Protein AF-A0AAU4NJ48-F1 (afdb_monomer_lite)

Secondary structure (DSSP, 8-state):
--SHHHHHHHHHHHHHHHHHHHHHHHHHHHHHHHHHHHHHHT-TT---HHHHHHHHHHHHHHHHHTT--HHHHHHHHHHHHHHHH-

Structure (mmCIF, N/CA/C/O backbone):
data_AF-A0AAU4NJ48-F1
#
_entry.id   AF-A0AAU4NJ48-F1
#
loop_
_atom_site.group_PDB
_atom_site.id
_atom_site.type_symbol
_atom_site.label_atom_id
_atom_site.label_alt_id
_atom_site.label_comp_id
_atom_site.label_asym_id
_atom_site.label_entity_id
_atom_site.label_seq_id
_atom_site.pdbx_PDB_ins_code
_atom_site.Cartn_x
_atom_site.Cartn_y
_atom_site.Cartn_z
_atom_site.occupancy
_atom_site.B_iso_or_equiv
_atom_site.auth_seq_id
_atom_site.auth_comp_id
_atom_site.auth_asym_id
_atom_site.auth_atom_id
_atom_site.pdbx_PDB_model_num
ATOM 1 N N . MET A 1 1 ? -21.622 13.514 37.260 1.00 56.06 1 MET A N 1
ATOM 2 C CA . MET A 1 1 ? -20.754 12.600 36.484 1.00 56.06 1 MET A CA 1
ATOM 3 C C . MET A 1 1 ? -20.522 13.255 35.122 1.00 56.06 1 MET A C 1
ATOM 5 O O . MET A 1 1 ? -21.343 13.056 34.246 1.00 56.06 1 MET A O 1
ATOM 9 N N . SER A 1 2 ? -19.588 14.218 35.003 1.00 69.38 2 SER A N 1
ATOM 10 C CA . SER A 1 2 ? -19.878 15.369 34.109 1.00 69.38 2 SER A CA 1
ATOM 11 C C . SER A 1 2 ? -18.756 15.979 33.261 1.00 69.38 2 SER A C 1
ATOM 13 O O . SER A 1 2 ? -19.074 16.803 32.416 1.00 69.38 2 SER A O 1
ATOM 15 N N . VAL A 1 3 ? -17.478 15.628 33.432 1.00 69.50 3 VAL A N 1
ATOM 16 C CA . VAL A 1 3 ? -16.393 16.214 32.602 1.00 69.50 3 VAL A CA 1
ATOM 17 C C . VAL A 1 3 ? -15.386 15.150 32.177 1.00 69.50 3 VAL A C 1
ATOM 19 O O . VAL A 1 3 ? -15.072 15.035 30.996 1.00 69.50 3 VAL A O 1
ATOM 22 N N . THR A 1 4 ? -14.954 14.302 33.112 1.00 77.75 4 THR A N 1
ATOM 23 C CA . THR A 1 4 ? -13.983 13.229 32.853 1.00 77.75 4 THR A CA 1
ATOM 24 C C . THR A 1 4 ? -14.478 12.227 31.806 1.00 77.75 4 THR A C 1
ATOM 26 O O . THR A 1 4 ? -13.732 11.865 30.904 1.00 77.75 4 THR A O 1
ATOM 29 N N . THR A 1 5 ? -15.754 11.833 31.868 1.00 80.31 5 THR A N 1
ATOM 30 C CA . THR A 1 5 ? -16.361 10.905 30.900 1.00 80.31 5 THR A CA 1
ATOM 31 C C . THR A 1 5 ? -16.458 11.521 29.502 1.00 80.31 5 THR A C 1
ATOM 33 O O . THR A 1 5 ? -16.113 10.873 28.521 1.00 80.31 5 THR A O 1
ATOM 36 N N . SER A 1 6 ? -16.860 12.791 29.399 1.00 83.31 6 SER A N 1
ATOM 37 C CA . SER A 1 6 ? -16.976 13.507 28.121 1.00 83.31 6 SER A CA 1
ATOM 38 C C . SER A 1 6 ? -15.612 13.691 27.445 1.00 83.31 6 SER A C 1
ATOM 40 O O . SER A 1 6 ? -15.484 13.491 26.239 1.00 83.31 6 SER A O 1
ATOM 42 N N . PHE A 1 7 ? -14.580 14.012 28.231 1.00 85.38 7 PHE A N 1
ATOM 43 C CA . PHE A 1 7 ? -13.201 14.123 27.755 1.00 85.38 7 PHE A CA 1
ATOM 44 C C . PHE A 1 7 ? -12.634 12.777 27.279 1.00 85.38 7 PHE A C 1
ATOM 46 O O . PHE A 1 7 ? -12.000 12.713 26.225 1.00 85.38 7 PHE A O 1
ATOM 53 N N . GLN A 1 8 ? -12.893 11.693 28.017 1.00 89.44 8 GLN A N 1
ATOM 54 C CA . GLN A 1 8 ? -12.471 10.349 27.623 1.00 89.44 8 GLN A CA 1
ATOM 55 C C . GLN A 1 8 ? -13.108 9.938 26.289 1.00 89.44 8 GLN A C 1
ATOM 57 O O . GLN A 1 8 ? -12.398 9.491 25.390 1.00 89.44 8 GLN A O 1
ATOM 62 N N . THR A 1 9 ? -14.414 10.158 26.119 1.00 90.75 9 THR A N 1
ATOM 63 C CA . THR A 1 9 ? -15.112 9.880 24.854 1.00 90.75 9 THR A CA 1
ATOM 64 C C . THR A 1 9 ? -14.545 10.697 23.696 1.00 90.75 9 THR A C 1
ATOM 66 O O . THR A 1 9 ? -14.265 10.134 22.639 1.00 90.75 9 THR A O 1
ATOM 69 N N . ALA A 1 10 ? -14.322 12.000 23.893 1.00 89.06 10 ALA A N 1
ATOM 70 C CA . ALA A 1 10 ? -13.735 12.859 22.866 1.00 89.06 10 ALA A CA 1
ATOM 71 C C . ALA A 1 10 ? -12.328 12.389 22.463 1.00 89.06 10 ALA A C 1
ATOM 73 O O . ALA A 1 10 ? -12.015 12.319 21.277 1.00 89.06 10 ALA A O 1
ATOM 74 N N . THR A 1 11 ? -11.507 12.000 23.443 1.00 92.56 11 THR A N 1
ATOM 75 C CA . THR A 1 11 ? -10.158 11.474 23.199 1.00 92.56 11 THR A CA 1
ATOM 76 C C . THR A 1 11 ? -10.198 10.168 22.405 1.00 92.56 11 THR A C 1
ATOM 78 O O . THR A 1 11 ? -9.479 10.039 21.419 1.00 92.56 11 THR A O 1
ATOM 81 N N . MET A 1 12 ? -11.062 9.215 22.774 1.00 92.19 12 MET A N 1
ATOM 82 C CA . MET A 1 12 ? -11.202 7.960 22.020 1.00 92.19 12 MET A CA 1
ATOM 83 C C . MET A 1 12 ? -11.682 8.200 20.586 1.00 92.19 12 MET A C 1
ATOM 85 O O . MET A 1 12 ? -11.170 7.571 19.664 1.00 92.19 12 MET A O 1
ATOM 89 N N . GLY A 1 13 ? -12.625 9.129 20.392 1.00 93.38 13 GLY A N 1
ATOM 90 C CA . GLY A 1 13 ? -13.088 9.524 19.062 1.00 93.38 13 GLY A CA 1
ATOM 91 C C . GLY A 1 13 ? -11.958 10.100 18.209 1.00 93.38 13 GLY A C 1
ATOM 92 O O . GLY A 1 13 ? -11.733 9.638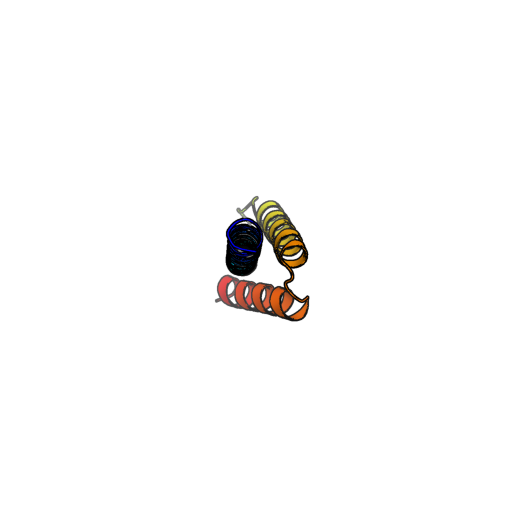 17.096 1.00 93.38 13 GLY A O 1
ATOM 93 N N . ALA A 1 14 ? -11.187 11.043 18.757 1.00 93.75 14 ALA A N 1
ATOM 94 C CA . ALA A 1 14 ? -10.053 11.647 18.058 1.00 93.75 14 ALA A CA 1
ATOM 95 C C . ALA A 1 14 ? -8.967 10.620 17.689 1.00 93.75 14 ALA A C 1
ATOM 97 O O . ALA A 1 14 ? -8.424 10.669 16.586 1.00 93.75 14 ALA A O 1
ATOM 98 N N . VAL A 1 15 ? -8.671 9.665 18.579 1.00 94.81 15 VAL A N 1
ATOM 99 C CA . VAL A 1 15 ? -7.731 8.568 18.290 1.00 94.81 15 VAL A CA 1
ATOM 100 C C . VAL A 1 15 ? -8.273 7.660 17.185 1.00 94.81 15 VAL A C 1
ATOM 102 O O . VAL A 1 15 ? -7.522 7.301 16.280 1.00 94.81 15 VAL A O 1
ATOM 105 N N . GLY A 1 16 ? -9.568 7.332 17.210 1.00 94.44 16 GLY A N 1
ATOM 106 C CA . GLY A 1 16 ? -10.217 6.564 16.146 1.00 94.44 16 GLY A CA 1
ATOM 107 C C . GLY A 1 16 ? -10.072 7.231 14.775 1.00 94.44 16 GLY A C 1
ATOM 108 O O . GLY A 1 16 ? -9.612 6.595 13.828 1.00 94.44 16 GLY A O 1
ATOM 109 N N . GLU A 1 17 ? -10.368 8.527 14.683 1.00 95.88 17 GLU A N 1
ATOM 110 C CA . GLU A 1 17 ? -10.216 9.304 13.443 1.00 95.88 17 GLU A CA 1
ATOM 111 C C . GLU A 1 17 ? -8.757 9.393 12.968 1.00 95.88 17 GLU A C 1
ATOM 113 O O . GLU A 1 17 ? -8.466 9.279 11.771 1.00 95.88 17 GLU A O 1
ATOM 118 N N . ALA A 1 18 ? -7.810 9.533 13.900 1.00 95.62 18 ALA A N 1
ATOM 119 C CA . ALA A 1 18 ? -6.389 9.514 13.572 1.00 95.62 18 ALA A CA 1
ATOM 120 C C . ALA A 1 18 ? -5.971 8.167 12.956 1.00 95.62 18 ALA A C 1
ATOM 122 O O . ALA A 1 18 ? -5.293 8.146 11.928 1.00 95.62 18 ALA A O 1
ATOM 123 N N . VAL A 1 19 ? -6.428 7.043 13.521 1.00 97.00 19 VAL A N 1
ATOM 124 C CA . VAL A 1 19 ? -6.158 5.698 12.984 1.00 97.00 19 VAL A CA 1
ATOM 125 C C . VAL A 1 19 ? -6.754 5.529 11.583 1.00 97.00 19 VAL A C 1
ATOM 127 O O . VAL A 1 19 ? -6.070 5.039 10.683 1.00 97.00 19 VAL A O 1
ATOM 130 N N . LEU A 1 20 ? -7.985 5.999 11.348 1.00 97.44 20 LEU A N 1
ATOM 131 C CA . LEU A 1 20 ? -8.608 5.966 10.017 1.00 97.44 20 LEU A CA 1
ATOM 132 C C . LEU A 1 20 ? -7.814 6.776 8.983 1.00 97.44 20 LEU A C 1
ATOM 134 O O . LEU A 1 20 ? -7.647 6.336 7.838 1.00 97.44 20 LEU A O 1
ATOM 138 N N . THR A 1 21 ? -7.292 7.931 9.392 1.00 98.19 21 THR A N 1
ATOM 139 C CA . THR A 1 21 ? -6.455 8.791 8.547 1.00 98.19 21 THR A CA 1
ATOM 140 C C . THR A 1 21 ? -5.137 8.102 8.193 1.00 98.19 21 THR A C 1
ATOM 142 O O . THR A 1 21 ? -4.766 8.055 7.018 1.00 98.19 21 THR A O 1
ATOM 145 N N . ILE A 1 22 ? -4.458 7.502 9.179 1.00 98.25 22 ILE A N 1
ATOM 146 C CA . ILE A 1 22 ? -3.213 6.747 8.971 1.00 98.25 22 ILE A CA 1
ATOM 147 C C . ILE A 1 22 ? -3.454 5.581 8.013 1.00 98.25 22 ILE A C 1
ATOM 149 O O . ILE A 1 22 ? -2.714 5.429 7.042 1.00 98.25 22 ILE A O 1
ATOM 153 N N . ARG A 1 23 ? -4.520 4.802 8.231 1.00 98.56 23 ARG A N 1
ATOM 154 C CA . ARG A 1 23 ? -4.889 3.678 7.363 1.00 98.56 23 ARG A CA 1
ATOM 155 C C . ARG A 1 23 ? -5.084 4.123 5.916 1.00 98.56 23 ARG A C 1
ATOM 157 O O . ARG A 1 23 ? -4.529 3.523 5.000 1.00 98.56 23 ARG A O 1
ATOM 164 N N . THR A 1 24 ? -5.851 5.191 5.711 1.00 98.56 24 THR A N 1
ATOM 165 C CA . THR A 1 24 ? -6.135 5.737 4.375 1.00 98.56 24 THR A CA 1
ATOM 166 C C . THR A 1 24 ? -4.856 6.211 3.684 1.00 98.56 24 THR A C 1
ATOM 168 O O . THR A 1 24 ? -4.635 5.930 2.502 1.00 98.56 24 THR A O 1
ATOM 171 N N . HIS A 1 25 ? -3.977 6.886 4.428 1.00 98.62 25 HIS A N 1
ATOM 172 C CA . HIS A 1 25 ? -2.692 7.333 3.906 1.00 98.62 25 HIS A CA 1
ATOM 173 C C . HIS A 1 25 ? -1.786 6.156 3.532 1.00 98.62 25 HIS A C 1
ATOM 175 O O . HIS A 1 25 ? -1.236 6.137 2.433 1.00 98.62 25 HIS A O 1
ATOM 181 N N . ALA A 1 26 ? -1.672 5.156 4.406 1.00 98.75 26 ALA A N 1
ATOM 182 C CA . ALA A 1 26 ? -0.846 3.979 4.176 1.00 98.75 26 ALA A CA 1
ATOM 183 C C . ALA A 1 26 ? -1.282 3.222 2.911 1.00 98.75 26 ALA A C 1
ATOM 185 O O . ALA A 1 26 ? -0.448 2.968 2.046 1.00 98.75 26 ALA A O 1
ATOM 186 N N . LEU A 1 27 ? -2.585 2.973 2.730 1.00 98.81 27 LEU A N 1
ATOM 187 C CA . LEU A 1 27 ? -3.115 2.345 1.510 1.00 98.81 27 LEU A CA 1
ATOM 188 C C . LEU A 1 27 ? -2.793 3.162 0.247 1.00 98.81 27 LEU A C 1
ATOM 190 O O . LEU A 1 27 ? -2.385 2.603 -0.768 1.00 98.81 27 LEU A O 1
ATOM 194 N N . THR A 1 28 ? -2.897 4.492 0.315 1.00 98.81 28 THR A N 1
ATOM 195 C CA . THR A 1 28 ? -2.520 5.373 -0.806 1.00 98.81 28 THR A CA 1
ATOM 196 C C . THR A 1 28 ? -1.034 5.244 -1.154 1.00 98.81 28 THR A C 1
ATOM 198 O O . THR A 1 28 ? -0.658 5.224 -2.328 1.00 98.81 28 THR A O 1
ATOM 201 N N . GLN A 1 29 ? -0.172 5.140 -0.141 1.00 98.81 29 GLN A N 1
ATOM 202 C CA . GLN A 1 29 ? 1.267 5.002 -0.339 1.00 98.81 29 GLN A CA 1
ATOM 203 C C . GLN A 1 29 ? 1.661 3.629 -0.890 1.00 98.81 29 GLN A C 1
ATOM 205 O O . GLN A 1 29 ? 2.565 3.568 -1.722 1.00 98.81 29 GLN A O 1
ATOM 210 N N . ILE A 1 30 ? 0.978 2.551 -0.491 1.00 98.81 30 ILE A N 1
ATOM 211 C CA . ILE A 1 30 ? 1.165 1.215 -1.081 1.00 98.81 30 ILE A CA 1
ATOM 212 C C . ILE A 1 30 ? 0.949 1.291 -2.595 1.00 98.81 30 ILE A C 1
ATOM 214 O O . ILE A 1 30 ? 1.851 0.946 -3.356 1.00 98.81 30 ILE A O 1
ATOM 218 N N . THR A 1 31 ? -0.180 1.852 -3.040 1.00 98.81 31 THR A N 1
ATOM 219 C CA . THR A 1 31 ? -0.468 2.058 -4.469 1.00 98.81 31 THR A CA 1
ATOM 220 C C . THR A 1 31 ? 0.655 2.833 -5.166 1.00 98.81 31 THR A C 1
ATOM 222 O O . THR A 1 31 ? 1.182 2.396 -6.190 1.00 98.81 31 THR A O 1
ATOM 225 N N . ALA A 1 32 ? 1.069 3.969 -4.596 1.00 98.69 32 ALA A N 1
ATOM 226 C CA . ALA A 1 32 ? 2.062 4.847 -5.210 1.00 98.69 32 ALA A CA 1
ATOM 227 C C . ALA A 1 32 ? 3.456 4.205 -5.321 1.00 98.69 32 ALA A C 1
ATOM 229 O O . ALA A 1 32 ? 4.112 4.323 -6.359 1.00 98.69 32 ALA A O 1
ATOM 230 N N . TYR A 1 33 ? 3.932 3.541 -4.266 1.00 98.69 33 TYR A N 1
ATOM 231 C CA . TYR A 1 33 ? 5.253 2.913 -4.269 1.00 98.69 33 TYR A CA 1
ATOM 232 C C . TYR A 1 33 ? 5.283 1.622 -5.083 1.00 98.69 33 TYR A C 1
ATOM 234 O O . TYR A 1 33 ? 6.278 1.386 -5.766 1.00 98.69 33 TYR A O 1
ATOM 242 N N . THR A 1 34 ? 4.189 0.861 -5.130 1.00 98.75 34 THR A N 1
ATOM 243 C CA . THR A 1 34 ? 4.068 -0.273 -6.052 1.00 98.75 34 THR A CA 1
ATOM 244 C C . THR A 1 34 ? 4.103 0.196 -7.507 1.00 98.75 34 THR A C 1
ATOM 246 O O . THR A 1 34 ? 4.867 -0.352 -8.298 1.00 98.75 34 THR A O 1
ATOM 249 N N . ALA A 1 35 ? 3.391 1.273 -7.862 1.00 98.62 35 ALA A N 1
ATOM 250 C CA . ALA A 1 35 ? 3.454 1.842 -9.212 1.00 98.62 35 ALA A CA 1
ATOM 251 C C . ALA A 1 35 ? 4.867 2.324 -9.584 1.00 98.62 35 ALA A C 1
ATOM 253 O O . ALA A 1 35 ? 5.334 2.101 -10.701 1.00 98.62 35 ALA A O 1
ATOM 254 N N . ARG A 1 36 ? 5.580 2.960 -8.645 1.00 98.44 36 ARG A N 1
ATOM 255 C CA . ARG A 1 36 ? 6.981 3.374 -8.845 1.00 98.44 36 ARG A CA 1
ATOM 256 C C . ARG A 1 36 ? 7.922 2.184 -9.003 1.00 98.44 36 ARG A C 1
ATOM 258 O O . ARG A 1 36 ? 8.818 2.253 -9.835 1.00 98.44 36 ARG A O 1
ATOM 265 N N . ALA A 1 37 ? 7.713 1.112 -8.239 1.00 98.31 37 ALA A N 1
ATOM 266 C CA . ALA A 1 37 ? 8.491 -0.112 -8.374 1.00 98.31 37 ALA A CA 1
ATOM 267 C C . ALA A 1 37 ? 8.318 -0.722 -9.770 1.00 98.31 37 ALA A C 1
ATOM 269 O O . ALA A 1 37 ? 9.316 -1.034 -10.405 1.00 98.31 37 ALA A O 1
ATOM 270 N N . GLN A 1 38 ? 7.089 -0.801 -10.292 1.00 98.19 38 GLN A N 1
ATOM 271 C CA . GLN A 1 38 ? 6.859 -1.305 -11.654 1.00 98.19 38 GLN A CA 1
ATOM 272 C C . GLN A 1 38 ? 7.521 -0.428 -12.724 1.00 98.19 38 GLN A C 1
ATOM 274 O O . GLN A 1 38 ? 8.187 -0.940 -13.618 1.00 98.19 38 GLN A O 1
ATOM 279 N N . LYS A 1 39 ? 7.405 0.901 -12.605 1.00 97.75 39 LYS A N 1
ATOM 280 C CA . LYS A 1 39 ? 8.062 1.832 -13.537 1.00 97.75 39 LYS A CA 1
ATOM 281 C C . LYS A 1 39 ? 9.586 1.713 -13.502 1.00 97.75 39 LYS A C 1
ATOM 283 O O . LYS A 1 39 ? 10.221 1.801 -14.546 1.00 97.75 39 LYS A O 1
ATOM 288 N N . ALA A 1 40 ? 10.166 1.516 -12.317 1.00 96.94 40 ALA A N 1
ATOM 289 C CA . ALA A 1 40 ? 11.597 1.277 -12.166 1.00 96.94 40 ALA A CA 1
ATOM 290 C C . ALA A 1 40 ? 12.006 -0.084 -12.750 1.00 96.94 40 ALA A C 1
ATOM 292 O O . ALA A 1 40 ? 12.976 -0.139 -13.489 1.00 96.94 40 ALA A O 1
ATOM 293 N N . ALA A 1 41 ? 11.234 -1.147 -12.507 1.00 96.56 41 ALA A N 1
ATOM 294 C CA . ALA A 1 41 ? 11.492 -2.480 -13.058 1.00 96.56 41 ALA A CA 1
ATOM 295 C C . ALA A 1 41 ? 11.469 -2.500 -14.598 1.00 96.56 41 ALA A C 1
ATOM 297 O O . ALA A 1 41 ? 12.221 -3.235 -15.233 1.00 96.56 41 ALA A O 1
ATOM 298 N N . ALA A 1 42 ? 10.623 -1.666 -15.212 1.00 96.38 42 ALA A N 1
ATOM 299 C CA . ALA A 1 42 ? 10.558 -1.507 -16.662 1.00 96.38 42 ALA A CA 1
ATOM 300 C C . ALA A 1 42 ? 11.724 -0.686 -17.252 1.00 96.38 42 ALA A C 1
ATOM 302 O O . ALA A 1 42 ? 11.881 -0.652 -18.473 1.00 96.38 42 ALA A O 1
ATOM 303 N N . ASN A 1 43 ? 12.533 -0.020 -16.420 1.00 94.00 43 ASN A N 1
ATOM 304 C CA . ASN A 1 43 ? 13.662 0.800 -16.848 1.00 94.00 43 ASN A CA 1
ATOM 305 C C . ASN A 1 43 ? 15.004 0.137 -16.465 1.00 94.00 43 ASN A C 1
ATOM 307 O O . ASN A 1 43 ? 15.382 0.180 -15.295 1.00 94.00 43 ASN A O 1
ATOM 311 N N . PRO A 1 44 ? 15.782 -0.384 -17.434 1.00 90.75 44 PRO A N 1
ATOM 312 C CA . PRO A 1 44 ? 17.076 -1.023 -17.171 1.00 90.75 44 PRO A CA 1
ATOM 313 C C . PRO A 1 44 ? 18.124 -0.128 -16.492 1.00 90.75 44 PRO A C 1
ATOM 315 O O . PRO A 1 44 ? 19.069 -0.641 -15.900 1.00 90.75 44 PRO A O 1
ATOM 318 N N . GLU A 1 45 ? 17.985 1.197 -16.583 1.00 94.25 45 GLU A N 1
ATOM 319 C CA . GLU A 1 45 ? 18.903 2.154 -15.950 1.00 94.25 45 GLU A CA 1
ATOM 320 C C . GLU A 1 45 ? 18.482 2.533 -14.520 1.00 94.25 45 GLU A C 1
ATOM 322 O O . GLU A 1 45 ? 19.230 3.202 -13.803 1.00 94.25 45 GLU A O 1
ATOM 327 N N . ALA A 1 46 ? 17.286 2.133 -14.080 1.00 91.94 46 ALA A N 1
ATOM 328 C CA . ALA A 1 46 ? 16.795 2.466 -12.752 1.00 91.94 46 ALA A CA 1
ATOM 329 C C . ALA A 1 46 ? 17.387 1.533 -11.686 1.00 91.94 46 ALA A C 1
ATOM 331 O O . ALA A 1 46 ? 17.281 0.314 -11.757 1.00 91.94 46 ALA A O 1
ATOM 332 N N . SER A 1 47 ? 17.941 2.119 -10.624 1.00 94.94 47 SER A N 1
ATOM 333 C CA . SER A 1 47 ? 18.470 1.395 -9.456 1.00 94.94 47 SER A CA 1
ATOM 334 C C . SER A 1 47 ? 17.528 1.412 -8.244 1.00 94.94 47 SER A C 1
ATOM 336 O O . SER A 1 47 ? 17.884 0.942 -7.165 1.00 94.94 47 SER A O 1
ATOM 338 N N . THR A 1 48 ? 16.321 1.969 -8.393 1.00 97.38 48 THR A N 1
ATOM 339 C CA . THR A 1 48 ? 15.413 2.271 -7.273 1.00 97.38 48 THR A CA 1
ATOM 340 C C . THR A 1 48 ? 14.278 1.266 -7.081 1.00 97.38 48 THR A C 1
ATOM 342 O O . THR A 1 48 ? 13.483 1.442 -6.157 1.00 97.38 48 THR A O 1
ATOM 345 N N . GLU A 1 49 ? 14.182 0.214 -7.905 1.00 97.31 49 GLU A N 1
ATOM 346 C CA . GLU A 1 49 ? 13.096 -0.775 -7.818 1.00 97.31 49 GLU A CA 1
ATOM 347 C C . GLU A 1 49 ? 12.982 -1.366 -6.407 1.00 97.31 49 GLU A C 1
ATOM 349 O O . GLU A 1 49 ? 11.923 -1.270 -5.780 1.00 97.31 49 GLU A O 1
ATOM 354 N N . ALA A 1 50 ? 14.081 -1.921 -5.886 1.00 97.44 50 ALA A N 1
ATOM 355 C CA . ALA A 1 50 ? 14.112 -2.545 -4.565 1.00 97.44 50 ALA A CA 1
ATOM 356 C C . ALA A 1 50 ? 13.696 -1.559 -3.461 1.00 97.44 50 ALA A C 1
ATOM 358 O O . ALA A 1 50 ? 12.838 -1.876 -2.641 1.00 97.44 50 ALA A O 1
ATOM 359 N N . ALA A 1 51 ? 14.198 -0.321 -3.504 1.00 98.38 51 ALA A N 1
ATOM 360 C CA . ALA A 1 51 ? 13.834 0.716 -2.539 1.00 98.38 51 ALA A CA 1
ATOM 361 C C . ALA A 1 51 ? 12.334 1.067 -2.585 1.00 98.38 51 ALA A C 1
ATOM 363 O O . ALA A 1 51 ? 11.711 1.330 -1.555 1.00 98.38 51 ALA A O 1
ATOM 364 N N . HIS A 1 52 ? 11.718 1.067 -3.770 1.00 98.31 52 HIS A N 1
ATOM 365 C CA . HIS A 1 52 ? 10.276 1.275 -3.896 1.00 98.31 52 HIS A CA 1
ATOM 366 C C . HIS A 1 52 ? 9.469 0.078 -3.376 1.00 98.31 52 HIS A C 1
ATOM 368 O O . HIS A 1 52 ? 8.468 0.294 -2.692 1.00 98.31 52 HIS A O 1
ATOM 374 N N . ARG A 1 53 ? 9.923 -1.160 -3.618 1.00 98.31 53 ARG A N 1
ATOM 375 C CA . ARG A 1 53 ? 9.309 -2.379 -3.059 1.00 98.31 53 ARG A CA 1
ATOM 376 C C . ARG A 1 53 ? 9.364 -2.392 -1.533 1.00 98.31 53 ARG A C 1
ATOM 378 O O . ARG A 1 53 ? 8.340 -2.604 -0.889 1.00 98.31 53 ARG A O 1
ATOM 385 N N . GLU A 1 54 ? 10.522 -2.092 -0.952 1.00 98.50 54 GLU A N 1
ATOM 386 C CA . GLU A 1 54 ? 10.694 -1.985 0.502 1.00 98.50 54 GLU A CA 1
ATOM 387 C C . GLU A 1 54 ? 9.779 -0.914 1.096 1.00 98.50 54 GLU A C 1
ATOM 389 O O . GLU A 1 54 ? 9.152 -1.116 2.138 1.00 98.50 54 GLU A O 1
ATOM 394 N N . ARG A 1 55 ? 9.641 0.227 0.412 1.00 98.56 55 ARG A N 1
ATOM 395 C CA . ARG A 1 55 ? 8.765 1.298 0.881 1.00 98.56 55 ARG A CA 1
ATOM 396 C C . ARG A 1 55 ? 7.284 0.928 0.789 1.00 98.56 55 ARG A C 1
ATOM 398 O O . ARG A 1 55 ? 6.536 1.308 1.686 1.00 98.56 55 ARG A O 1
ATOM 405 N N . ALA A 1 56 ? 6.862 0.181 -0.232 1.00 98.50 56 ALA A N 1
ATOM 406 C CA . ALA A 1 56 ? 5.511 -0.378 -0.295 1.00 98.50 56 ALA A CA 1
ATOM 407 C C . ALA A 1 56 ? 5.260 -1.359 0.867 1.00 98.50 56 ALA A C 1
ATOM 409 O O . ALA A 1 56 ? 4.253 -1.226 1.561 1.00 98.50 56 ALA A O 1
ATOM 410 N N . ALA A 1 57 ? 6.214 -2.251 1.160 1.00 98.56 57 ALA A N 1
ATOM 411 C CA . ALA A 1 57 ? 6.126 -3.187 2.283 1.00 98.56 57 ALA A CA 1
ATOM 412 C C . ALA A 1 57 ? 6.052 -2.476 3.648 1.00 98.56 57 ALA A C 1
ATOM 414 O O . ALA A 1 57 ? 5.246 -2.853 4.498 1.00 98.56 57 ALA A O 1
ATOM 415 N N . TYR A 1 58 ? 6.828 -1.403 3.842 1.00 98.56 58 TYR A N 1
ATOM 416 C CA . TYR A 1 58 ? 6.734 -0.552 5.034 1.00 98.56 58 TYR A CA 1
ATOM 417 C C . TYR A 1 58 ? 5.308 -0.023 5.238 1.00 98.56 58 TYR A C 1
ATOM 419 O O . TYR A 1 58 ? 4.746 -0.143 6.326 1.00 98.56 58 TYR A O 1
ATOM 427 N N . TRP A 1 59 ? 4.697 0.521 4.184 1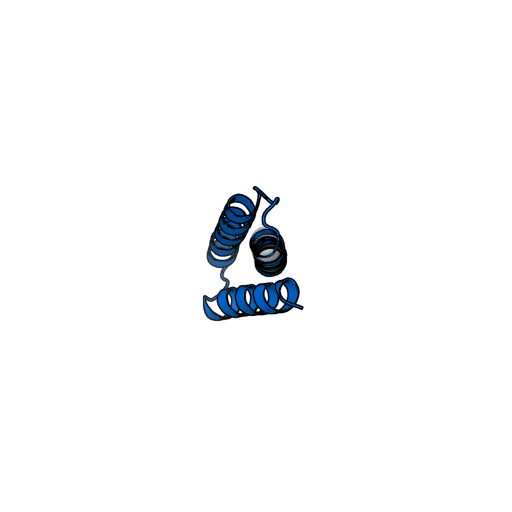.00 98.75 59 TRP A N 1
ATOM 428 C CA . TRP A 1 59 ? 3.340 1.052 4.277 1.00 98.75 59 TRP A CA 1
ATOM 429 C C . TRP A 1 59 ? 2.281 -0.038 4.435 1.00 98.75 59 TRP A C 1
ATOM 431 O O . TRP A 1 59 ? 1.289 0.204 5.118 1.00 98.75 59 TRP A O 1
ATOM 441 N N . ALA A 1 60 ? 2.497 -1.239 3.894 1.00 98.62 60 ALA A N 1
ATOM 442 C CA . ALA A 1 60 ? 1.645 -2.392 4.174 1.00 98.62 60 ALA A CA 1
ATOM 443 C C . ALA A 1 60 ? 1.654 -2.744 5.670 1.00 98.62 60 ALA A C 1
ATOM 445 O O . ALA A 1 60 ? 0.591 -2.940 6.258 1.00 98.62 60 ALA A O 1
ATOM 446 N N . CYS A 1 61 ? 2.821 -2.737 6.325 1.00 98.56 61 CYS A N 1
ATOM 447 C CA . CYS A 1 61 ? 2.904 -2.906 7.779 1.00 98.56 61 CYS A CA 1
ATOM 448 C C . CYS A 1 61 ? 2.146 -1.800 8.530 1.00 98.56 61 CYS A C 1
ATOM 450 O O . CYS A 1 61 ? 1.300 -2.108 9.366 1.00 98.56 61 CYS A O 1
ATOM 452 N N . THR A 1 62 ? 2.354 -0.526 8.177 1.00 98.50 62 THR A N 1
ATOM 453 C CA . THR A 1 62 ? 1.620 0.595 8.794 1.00 98.50 62 THR A CA 1
ATOM 454 C C . THR A 1 62 ? 0.105 0.494 8.584 1.00 98.50 62 THR A C 1
ATOM 456 O O . THR A 1 62 ? -0.670 0.814 9.482 1.00 98.50 62 THR A O 1
ATOM 459 N N . ALA A 1 63 ? -0.348 0.029 7.417 1.00 98.50 63 ALA A N 1
ATOM 460 C CA . ALA A 1 63 ? -1.766 -0.179 7.148 1.00 98.50 63 ALA A CA 1
ATOM 461 C C . ALA A 1 63 ? -2.357 -1.262 8.066 1.00 98.50 63 ALA A C 1
ATOM 463 O O . ALA A 1 63 ? -3.433 -1.043 8.622 1.00 98.50 63 ALA A O 1
ATOM 464 N N . ARG A 1 64 ? -1.651 -2.386 8.275 1.00 98.50 64 ARG A N 1
ATOM 465 C CA . ARG A 1 64 ? -2.064 -3.454 9.209 1.00 98.50 64 ARG A CA 1
ATOM 466 C C . ARG A 1 64 ? -2.149 -2.952 10.645 1.00 98.50 64 ARG A C 1
ATOM 468 O O . ARG A 1 64 ? -3.147 -3.195 11.316 1.00 98.50 64 ARG A O 1
ATOM 475 N N . GLU A 1 65 ? -1.142 -2.206 11.094 1.00 98.12 65 GLU A N 1
ATOM 476 C CA . GLU A 1 65 ? -1.130 -1.578 12.423 1.00 98.12 65 GLU A CA 1
ATOM 477 C C . GLU A 1 65 ? -2.311 -0.612 12.608 1.00 98.12 65 GLU A C 1
ATOM 479 O O . GLU A 1 65 ? -2.880 -0.521 13.695 1.00 98.12 65 GLU A O 1
ATOM 484 N N . ALA A 1 66 ? -2.739 0.053 11.531 1.00 97.62 66 ALA A N 1
ATOM 485 C CA . ALA A 1 66 ? -3.917 0.917 11.505 1.00 97.62 66 ALA A CA 1
ATOM 486 C C . ALA A 1 66 ? -5.241 0.175 11.204 1.00 97.62 66 ALA A C 1
ATOM 488 O O . ALA A 1 66 ? -6.266 0.809 10.936 1.00 97.62 66 ALA A O 1
ATOM 489 N N . GLY A 1 67 ? -5.248 -1.161 11.231 1.00 98.12 67 GLY A N 1
ATOM 490 C CA . GLY A 1 67 ? -6.450 -1.983 11.073 1.00 98.12 67 GLY A CA 1
ATOM 491 C C . GLY A 1 67 ? -6.958 -2.122 9.635 1.00 98.12 67 GLY A C 1
ATOM 492 O O . GLY A 1 67 ? -8.160 -2.300 9.423 1.00 98.12 67 GLY A O 1
ATOM 493 N N . ALA A 1 68 ? -6.088 -1.997 8.630 1.00 98.31 68 ALA A N 1
ATOM 494 C CA . ALA A 1 68 ? -6.398 -2.469 7.283 1.00 98.31 68 ALA A CA 1
ATOM 495 C C . ALA A 1 68 ? -6.430 -4.001 7.245 1.00 98.31 68 ALA A C 1
ATOM 497 O O . ALA A 1 68 ? -5.634 -4.676 7.893 1.00 98.31 68 ALA A O 1
ATOM 498 N N . THR A 1 69 ? -7.343 -4.539 6.447 1.00 98.50 69 THR A N 1
ATOM 499 C CA . THR A 1 69 ? -7.387 -5.966 6.110 1.00 98.50 69 THR A CA 1
ATOM 500 C C . THR A 1 69 ? -6.396 -6.289 4.992 1.00 98.50 69 THR A C 1
ATOM 502 O O . THR A 1 69 ? -6.091 -5.417 4.176 1.00 98.50 69 THR A O 1
ATOM 505 N N . GLU A 1 70 ? -5.963 -7.550 4.888 1.00 98.31 70 GLU A N 1
ATOM 506 C CA . GLU A 1 70 ? -5.122 -7.995 3.762 1.00 98.31 70 GLU A CA 1
ATOM 507 C C . GLU A 1 70 ? -5.792 -7.705 2.414 1.00 98.31 70 GLU A C 1
ATOM 509 O O . GLU A 1 70 ? -5.161 -7.139 1.536 1.00 98.31 70 GLU A O 1
ATOM 514 N N . ALA A 1 71 ? -7.106 -7.923 2.284 1.00 98.56 71 ALA A N 1
ATOM 515 C CA . ALA A 1 71 ? -7.830 -7.616 1.048 1.00 98.56 71 ALA A CA 1
ATOM 516 C C . ALA A 1 71 ? -7.737 -6.131 0.630 1.00 98.56 71 ALA A C 1
ATOM 518 O O . ALA A 1 71 ? -7.697 -5.818 -0.562 1.00 98.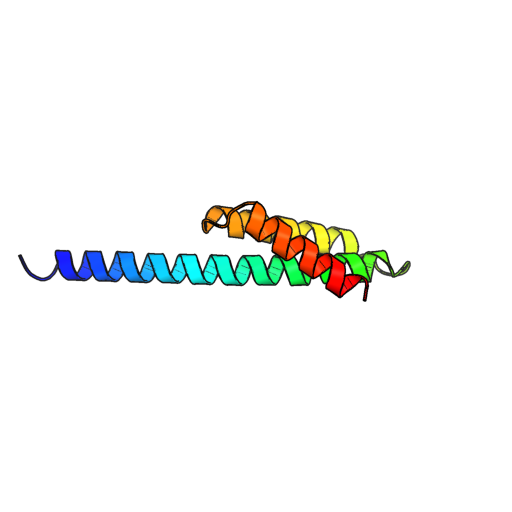56 71 ALA A O 1
ATOM 519 N N . GLN A 1 72 ? -7.700 -5.196 1.589 1.00 98.56 72 GLN A N 1
ATOM 520 C CA . GLN A 1 72 ? -7.510 -3.769 1.294 1.00 98.56 72 GLN A CA 1
ATOM 521 C C . GLN A 1 72 ? -6.078 -3.469 0.838 1.00 98.56 72 GLN A C 1
ATOM 523 O O . GLN A 1 72 ? -5.889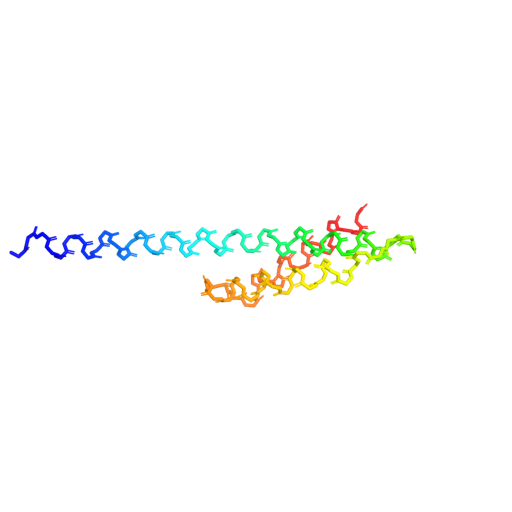 -2.634 -0.047 1.00 98.56 72 GLN A O 1
ATOM 528 N N . ILE A 1 73 ? -5.092 -4.148 1.424 1.00 98.75 73 ILE A N 1
ATOM 529 C CA . ILE A 1 73 ? -3.679 -4.043 1.045 1.00 98.75 73 ILE A CA 1
ATOM 530 C C . ILE A 1 73 ? -3.473 -4.625 -0.357 1.00 98.75 73 ILE A C 1
ATOM 532 O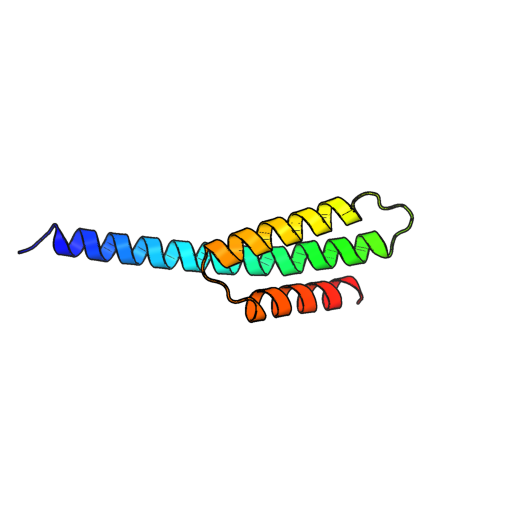 O . ILE A 1 73 ? -2.980 -3.912 -1.228 1.00 98.75 73 ILE A O 1
ATOM 536 N N . ASP A 1 74 ? -3.965 -5.838 -0.614 1.00 98.62 74 ASP A N 1
ATOM 537 C CA . ASP A 1 74 ? -3.907 -6.509 -1.918 1.00 98.62 74 ASP A CA 1
ATOM 538 C C . ASP A 1 74 ? -4.552 -5.653 -3.01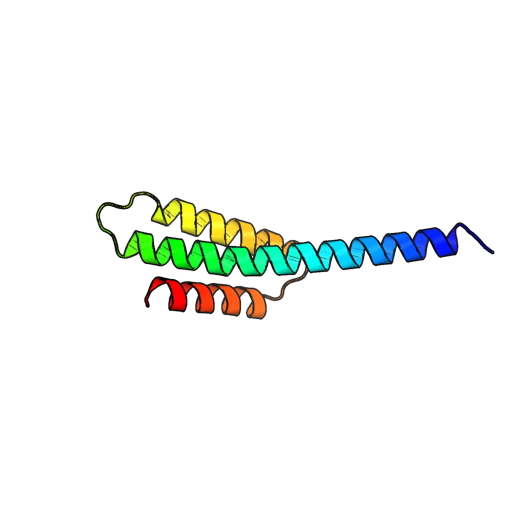5 1.00 98.62 74 ASP A C 1
ATOM 540 O O . ASP A 1 74 ? -4.017 -5.509 -4.114 1.00 98.62 74 ASP A O 1
ATOM 544 N N . THR A 1 75 ? -5.689 -5.016 -2.709 1.00 98.75 75 THR A N 1
ATOM 545 C CA . THR A 1 75 ? -6.360 -4.096 -3.639 1.00 98.75 75 THR A CA 1
ATOM 546 C C . THR A 1 75 ? -5.478 -2.887 -3.972 1.00 98.75 75 THR A C 1
ATOM 548 O O . THR A 1 75 ? -5.398 -2.489 -5.135 1.00 98.75 75 THR A O 1
ATOM 551 N N . ALA A 1 76 ? -4.800 -2.300 -2.980 1.00 98.62 76 ALA A N 1
ATOM 552 C CA . ALA A 1 76 ? -3.882 -1.181 -3.194 1.00 98.62 76 ALA A CA 1
ATOM 553 C C . ALA A 1 76 ? -2.643 -1.599 -4.011 1.00 98.62 76 ALA A C 1
ATOM 555 O O . ALA A 1 76 ? -2.231 -0.889 -4.931 1.00 98.62 76 ALA A O 1
ATOM 556 N N . GLU A 1 77 ? -2.076 -2.775 -3.739 1.00 98.56 77 GLU A N 1
ATOM 557 C CA . GLU A 1 77 ? -0.953 -3.330 -4.503 1.00 98.56 77 GLU A CA 1
ATOM 558 C C . GLU A 1 77 ? -1.335 -3.637 -5.957 1.00 98.56 77 GLU A C 1
ATOM 560 O O . GLU A 1 77 ? -0.595 -3.288 -6.884 1.00 98.56 77 GLU A O 1
ATOM 565 N N . ALA A 1 78 ? -2.512 -4.226 -6.179 1.00 98.50 78 ALA A N 1
ATOM 566 C CA . ALA A 1 78 ? -3.045 -4.488 -7.512 1.00 98.50 78 ALA A CA 1
ATOM 567 C C . ALA A 1 78 ? -3.277 -3.183 -8.288 1.00 98.50 78 ALA A C 1
ATOM 569 O O . ALA A 1 78 ? -2.861 -3.067 -9.444 1.00 98.50 78 ALA A O 1
ATOM 570 N N . ALA A 1 79 ? -3.865 -2.170 -7.643 1.00 98.44 79 ALA A N 1
ATOM 571 C CA . ALA A 1 79 ? -4.050 -0.848 -8.237 1.00 98.44 79 ALA A CA 1
ATOM 572 C C . ALA A 1 79 ? -2.709 -0.194 -8.605 1.00 98.44 79 ALA A C 1
ATOM 574 O O . ALA A 1 79 ? -2.564 0.337 -9.707 1.00 98.44 79 ALA A O 1
ATOM 575 N N . GLY A 1 80 ? -1.710 -0.271 -7.722 1.00 98.00 80 GLY A N 1
ATOM 576 C CA . GLY A 1 80 ? -0.368 0.242 -7.995 1.00 98.00 80 GLY A CA 1
ATOM 577 C C . GLY A 1 80 ? 0.301 -0.487 -9.159 1.00 98.00 80 GLY A C 1
ATOM 578 O O . GLY A 1 80 ? 0.909 0.141 -10.023 1.00 98.00 80 GLY A O 1
ATOM 579 N N . THR A 1 81 ? 0.133 -1.808 -9.234 1.00 98.06 81 THR A N 1
ATOM 580 C CA . THR A 1 81 ? 0.664 -2.620 -10.334 1.00 98.06 81 THR A CA 1
ATOM 581 C C . THR A 1 81 ? 0.047 -2.219 -11.672 1.00 98.06 81 THR A C 1
ATOM 583 O O . THR A 1 81 ? 0.779 -1.985 -12.633 1.00 98.06 81 THR A O 1
ATOM 586 N N . ALA A 1 82 ? -1.277 -2.047 -11.722 1.00 97.19 82 ALA A N 1
ATOM 587 C CA . ALA A 1 82 ? -1.976 -1.578 -12.916 1.00 97.19 82 ALA A CA 1
ATOM 588 C C . ALA A 1 82 ? -1.517 -0.170 -13.348 1.00 97.19 82 ALA A C 1
ATOM 590 O O . ALA A 1 82 ? -1.267 0.065 -14.523 1.00 97.19 82 ALA A O 1
ATOM 591 N N . GLN A 1 83 ? -1.333 0.762 -12.406 1.00 94.81 83 GLN A N 1
ATOM 592 C CA . GLN A 1 83 ? -0.863 2.125 -12.704 1.00 94.81 83 GLN A CA 1
ATOM 593 C C . GLN A 1 83 ? 0.596 2.199 -13.167 1.00 94.81 83 GLN A C 1
ATOM 595 O O . GLN A 1 83 ? 0.990 3.148 -13.844 1.00 94.81 83 GLN A O 1
ATOM 600 N N . GLY A 1 84 ? 1.428 1.262 -12.719 1.00 90.56 84 GLY A N 1
ATOM 601 C CA . GLY A 1 84 ? 2.846 1.227 -13.052 1.00 90.56 84 GLY A CA 1
ATOM 602 C C . GLY A 1 84 ? 3.168 0.499 -14.358 1.00 90.56 84 GLY A C 1
ATOM 603 O O . GLY A 1 84 ? 4.300 0.597 -14.820 1.00 90.56 84 GLY A O 1
ATOM 604 N N . THR A 1 85 ? 2.191 -0.214 -14.925 1.00 87.50 85 THR A N 1
ATOM 605 C CA . THR A 1 85 ? 2.308 -0.985 -16.176 1.00 87.50 85 THR A CA 1
ATOM 606 C C . THR A 1 85 ? 1.504 -0.394 -17.341 1.00 87.50 85 THR A C 1
ATOM 608 O O . THR A 1 85 ? 1.640 -0.877 -18.463 1.00 87.50 85 THR A O 1
ATOM 611 N N . ALA A 1 86 ? 0.695 0.639 -17.078 1.00 71.00 86 ALA A N 1
ATOM 612 C CA . ALA A 1 86 ? 0.034 1.477 -18.081 1.00 71.00 86 ALA A CA 1
ATOM 613 C C . ALA A 1 86 ? 0.984 2.551 -18.631 1.00 71.00 86 ALA A C 1
ATOM 615 O O . ALA A 1 86 ? 0.900 2.818 -19.849 1.00 71.00 86 ALA A O 1
#

Foldseek 3Di:
DPDVVVVVVVVVVVVLVVLVVQLVVLLQLLLQLLLVLLLQVVDPPRPCNVVSVVSSVVSVVSNVVSPDDVVSSVVSNVNSPVNNVD

Radius of gyration: 17.52 Å; chains: 1; bounding box: 40×24×55 Å

Sequence (86 aa):
MSVTTSFQTATMGAVGEAVLTIRTHALTQITAYTARAQKAAANPEASTEAAHRERAAYWACTAREAGATEAQIDTAEAAGTAQGTA

pLDDT: mean 94.78, std 7.62, range [56.06, 98.81]